Protein AF-A0A959QA22-F1 (afdb_monomer)

Solvent-accessible surface area (backbone atoms only — not comparable to full-atom values): 6006 Å² total; per-residue (Å²): 112,69,69,60,54,54,51,53,52,58,58,58,58,68,68,74,70,73,72,79,78,78,80,74,52,96,43,57,72,69,68,46,78,45,83,75,47,66,74,63,96,76,81,56,84,97,76,60,83,85,50,77,42,70,48,73,47,65,23,77,33,76,62,50,39,90,52,87,92,45,67,62,45,73,51,72,50,92,91,48,97,63,55,53,73,36,68,35,70,52,108

Secondary structure (DSSP, 8-state):
-HHHHHHHHHHHHTTTT-PPP--S-SS-SS-EEEEEEES-SS--TTTS---EEEEEE-SSS-SS-S-TTS--EEE--TTSSS-EEE-----

Structure (mmCIF, N/CA/C/O backbone):
data_AF-A0A959QA22-F1
#
_entry.id   AF-A0A959QA22-F1
#
loop_
_atom_site.group_PDB
_atom_site.id
_atom_site.type_symbol
_atom_site.label_atom_id
_atom_site.label_alt_id
_atom_site.label_comp_id
_atom_site.label_asym_id
_atom_site.label_entity_id
_atom_site.label_seq_id
_atom_site.pdbx_PDB_ins_code
_atom_site.Cartn_x
_atom_site.Cartn_y
_atom_site.Cartn_z
_atom_site.occupancy
_atom_site.B_iso_or_equiv
_atom_site.auth_seq_id
_atom_site.auth_comp_id
_atom_site.auth_asym_id
_atom_site.auth_atom_id
_atom_site.pdbx_PDB_model_num
ATOM 1 N N . MET A 1 1 ? 50.187 6.161 -46.370 1.00 57.59 1 MET A N 1
ATOM 2 C CA . MET A 1 1 ? 49.945 5.112 -45.344 1.00 57.59 1 MET A CA 1
ATOM 3 C C . MET A 1 1 ? 49.654 5.691 -43.960 1.00 57.59 1 MET A C 1
ATOM 5 O O . MET A 1 1 ? 48.711 5.230 -43.336 1.00 57.59 1 MET A O 1
ATOM 9 N N . LYS A 1 2 ? 50.372 6.732 -43.507 1.00 57.22 2 LYS A N 1
ATOM 10 C CA . LYS A 1 2 ? 50.153 7.386 -42.200 1.00 57.22 2 LYS A CA 1
ATOM 11 C C . LYS A 1 2 ? 48.724 7.928 -41.997 1.00 57.22 2 LYS A C 1
ATOM 13 O O . LYS A 1 2 ? 48.131 7.669 -40.962 1.00 57.22 2 LYS A O 1
ATOM 18 N N . ASN A 1 3 ? 48.119 8.545 -43.019 1.00 58.38 3 ASN A N 1
ATOM 19 C CA . ASN A 1 3 ? 46.746 9.075 -42.926 1.00 58.38 3 ASN A CA 1
ATOM 20 C C . ASN A 1 3 ? 45.667 7.979 -42.835 1.00 58.38 3 ASN A C 1
ATOM 22 O O . ASN A 1 3 ? 44.631 8.209 -42.227 1.00 58.38 3 ASN A O 1
ATOM 26 N N . LYS A 1 4 ? 45.915 6.780 -43.392 1.00 62.16 4 LYS A N 1
ATOM 27 C CA . LYS A 1 4 ? 45.015 5.622 -43.232 1.00 62.16 4 LYS A CA 1
ATOM 28 C C . LYS A 1 4 ? 45.085 5.055 -41.810 1.00 62.16 4 LYS A C 1
ATOM 30 O O . LYS A 1 4 ? 44.063 4.651 -41.277 1.00 62.16 4 LYS A O 1
ATOM 35 N N . LEU A 1 5 ? 46.269 5.078 -41.192 1.00 63.47 5 LEU A N 1
ATOM 36 C CA . LEU A 1 5 ? 46.477 4.643 -39.807 1.00 63.47 5 LEU A CA 1
ATOM 37 C C . LEU A 1 5 ? 45.822 5.608 -38.801 1.00 63.47 5 LEU A C 1
ATOM 39 O O . LEU A 1 5 ? 45.232 5.171 -37.820 1.00 63.47 5 LEU A O 1
ATOM 43 N N . LEU A 1 6 ? 45.867 6.912 -39.096 1.00 62.78 6 LEU A N 1
ATOM 44 C CA . LEU A 1 6 ? 45.226 7.970 -38.305 1.00 62.78 6 LEU A CA 1
ATOM 45 C C . LEU A 1 6 ? 43.689 7.889 -38.374 1.00 62.78 6 LEU A C 1
ATOM 47 O O . LEU A 1 6 ? 43.018 8.035 -37.358 1.00 62.78 6 LEU A O 1
ATOM 51 N N . PHE A 1 7 ? 43.141 7.563 -39.549 1.00 67.81 7 PHE A N 1
ATOM 52 C CA . PHE A 1 7 ? 41.707 7.302 -39.725 1.00 67.81 7 PHE A CA 1
ATOM 53 C C . PHE A 1 7 ? 41.237 6.034 -38.996 1.00 67.81 7 PHE A C 1
ATOM 55 O O . PHE A 1 7 ? 40.156 6.024 -38.416 1.00 67.81 7 PHE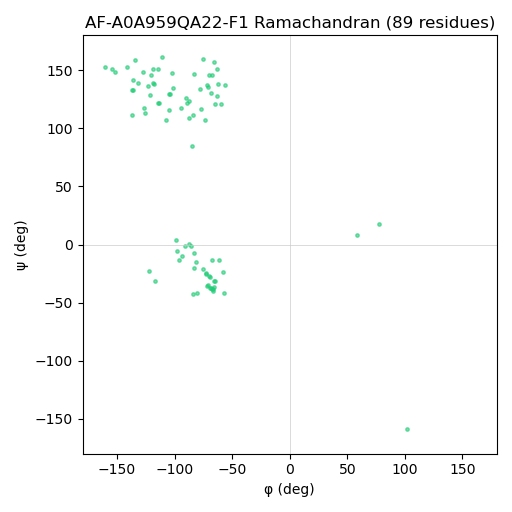 A O 1
ATOM 62 N N . LEU A 1 8 ? 42.054 4.975 -38.993 1.00 69.25 8 LEU A N 1
ATOM 63 C CA . LEU A 1 8 ? 41.727 3.721 -38.311 1.00 69.25 8 LEU A CA 1
ATOM 64 C C . LEU A 1 8 ? 41.725 3.884 -36.781 1.00 69.25 8 LEU A C 1
ATOM 66 O O . LEU A 1 8 ? 40.861 3.331 -36.106 1.00 69.25 8 LEU A O 1
ATOM 70 N N . GLY A 1 9 ? 42.645 4.694 -36.243 1.00 73.81 9 GLY A N 1
ATOM 71 C CA . GLY A 1 9 ? 42.667 5.051 -34.822 1.00 73.81 9 GLY A CA 1
ATOM 72 C C . GLY A 1 9 ? 41.464 5.898 -34.395 1.00 73.81 9 GLY A C 1
ATOM 73 O O . GLY A 1 9 ? 40.887 5.650 -33.341 1.00 73.81 9 GLY A O 1
ATOM 74 N N . ALA A 1 10 ? 41.035 6.847 -35.235 1.00 71.69 10 ALA A N 1
ATOM 75 C CA . ALA A 1 10 ? 39.849 7.662 -34.967 1.00 71.69 10 ALA A CA 1
ATOM 76 C C . ALA A 1 10 ? 38.549 6.834 -34.968 1.00 71.69 10 ALA A C 1
ATOM 78 O O . ALA A 1 10 ? 37.670 7.071 -34.145 1.00 71.69 10 ALA A O 1
ATOM 79 N N . LEU A 1 11 ? 38.445 5.825 -35.842 1.00 71.25 11 LEU A N 1
ATOM 80 C CA . LEU A 1 11 ? 37.287 4.927 -35.888 1.00 71.25 11 LEU A CA 1
ATOM 81 C C . LEU A 1 11 ? 37.229 3.980 -34.674 1.00 71.25 11 LEU A C 1
ATOM 83 O O . LEU A 1 11 ? 36.147 3.706 -34.164 1.00 71.25 11 LEU A O 1
ATOM 87 N N . ALA A 1 12 ? 38.384 3.529 -34.172 1.00 69.44 12 ALA A N 1
ATOM 88 C CA . ALA A 1 12 ? 38.467 2.695 -32.970 1.00 69.44 12 ALA A CA 1
ATOM 89 C C . ALA A 1 12 ? 38.131 3.461 -31.675 1.00 69.44 12 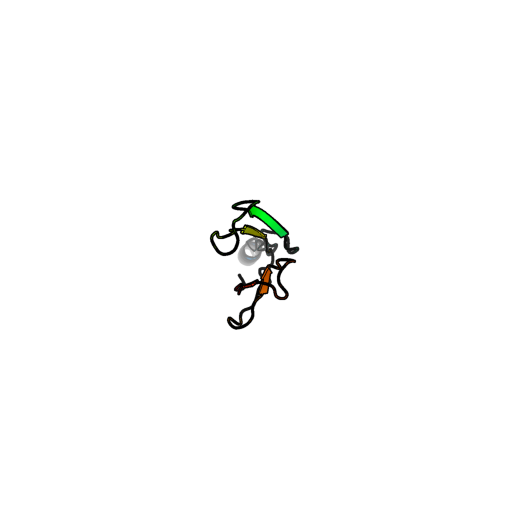ALA A C 1
ATOM 91 O O . ALA A 1 12 ? 37.645 2.865 -30.718 1.00 69.44 12 ALA A O 1
ATOM 92 N N . ALA A 1 13 ? 38.338 4.780 -31.639 1.00 69.75 13 ALA A N 1
ATOM 93 C CA . ALA A 1 13 ? 37.988 5.606 -30.482 1.00 69.75 13 ALA A CA 1
ATOM 94 C C . ALA A 1 13 ? 36.467 5.809 -30.317 1.00 69.75 13 ALA A C 1
ATOM 96 O O . ALA A 1 13 ? 36.000 6.021 -29.202 1.00 69.75 13 ALA A O 1
ATOM 97 N N . LEU A 1 14 ? 35.683 5.698 -31.398 1.00 68.12 14 LEU A N 1
ATOM 98 C CA . LEU A 1 14 ? 34.224 5.891 -31.369 1.00 68.12 14 LEU A CA 1
ATOM 99 C C . LEU A 1 14 ? 33.455 4.715 -30.741 1.00 68.12 14 LEU A C 1
ATOM 101 O O . LEU A 1 14 ? 32.333 4.899 -30.285 1.00 68.12 14 LEU A O 1
ATOM 105 N N . ILE A 1 15 ? 34.052 3.522 -30.683 1.00 67.38 15 ILE A N 1
ATOM 106 C CA . ILE A 1 15 ? 33.444 2.317 -30.087 1.00 67.38 15 ILE A CA 1
ATOM 107 C C . ILE A 1 15 ? 33.814 2.111 -28.610 1.00 67.38 15 ILE A C 1
ATOM 109 O O . ILE A 1 15 ? 33.211 1.274 -27.947 1.00 67.38 15 ILE A O 1
ATOM 113 N N . ALA A 1 16 ? 34.765 2.884 -28.073 1.00 68.31 16 ALA A N 1
ATOM 114 C CA . ALA A 1 16 ? 35.200 2.781 -26.676 1.00 68.31 16 ALA A CA 1
ATOM 115 C C . ALA A 1 16 ? 34.305 3.551 -25.681 1.00 68.31 16 ALA A C 1
ATOM 117 O O . ALA A 1 16 ? 34.508 3.441 -24.478 1.00 68.31 16 ALA A O 1
ATOM 118 N N . GLY A 1 17 ? 33.337 4.336 -26.171 1.00 68.50 17 GLY A N 1
ATOM 119 C CA . GLY A 1 17 ? 32.442 5.160 -25.346 1.00 68.50 17 GLY A CA 1
ATOM 120 C C . GLY A 1 17 ? 31.063 4.555 -25.068 1.00 68.50 17 GLY A C 1
ATOM 121 O O . GLY A 1 17 ? 30.226 5.229 -24.479 1.00 68.50 17 GLY A O 1
ATOM 122 N N . CYS A 1 18 ? 30.787 3.325 -25.513 1.00 73.06 18 CYS A N 1
ATOM 123 C CA . CYS A 1 18 ? 29.507 2.671 -25.247 1.00 73.06 18 CYS A CA 1
ATOM 124 C C . CYS A 1 18 ? 29.566 1.984 -23.877 1.00 73.06 18 CYS A C 1
ATOM 126 O O . CYS A 1 18 ? 29.912 0.807 -23.765 1.00 73.06 18 CYS A O 1
ATOM 128 N N . GLU A 1 19 ? 29.291 2.749 -22.824 1.00 70.88 19 GLU A N 1
ATOM 129 C CA . GLU A 1 19 ? 28.988 2.190 -21.510 1.00 70.88 19 GLU A CA 1
ATOM 130 C C . GLU A 1 19 ? 27.629 1.487 -21.600 1.00 70.88 19 GLU A C 1
ATOM 132 O O . GLU A 1 19 ? 26.673 2.038 -22.153 1.00 70.88 19 GLU A O 1
ATOM 137 N N . LYS A 1 20 ? 27.546 0.235 -21.133 1.00 72.19 20 LYS A N 1
ATOM 138 C CA . LYS A 1 20 ? 26.257 -0.457 -21.080 1.00 72.19 20 LYS A CA 1
ATOM 139 C C . LYS A 1 20 ? 25.385 0.293 -20.084 1.00 72.19 20 LYS A C 1
ATOM 141 O O . LYS A 1 20 ? 25.764 0.409 -18.922 1.00 72.19 20 LYS A O 1
ATOM 146 N N . ILE A 1 21 ? 24.239 0.784 -20.543 1.00 72.88 21 ILE A N 1
ATOM 147 C CA . ILE A 1 21 ? 23.193 1.251 -19.639 1.00 72.88 21 ILE A CA 1
ATOM 148 C C . ILE A 1 21 ? 22.828 0.042 -18.784 1.00 72.88 21 ILE A C 1
ATOM 150 O O . ILE A 1 21 ? 22.521 -1.024 -19.319 1.00 72.88 21 ILE A O 1
ATOM 154 N N . ASN A 1 22 ? 22.984 0.176 -17.471 1.00 72.69 22 ASN A N 1
ATOM 155 C CA . ASN A 1 22 ? 22.556 -0.864 -16.561 1.00 72.69 22 ASN A CA 1
ATOM 156 C C . ASN A 1 22 ? 21.025 -0.814 -16.515 1.00 72.69 22 ASN A C 1
ATOM 158 O O . ASN A 1 22 ? 20.468 0.159 -16.014 1.00 72.69 22 ASN A O 1
ATOM 162 N N . GLU A 1 23 ? 20.378 -1.799 -17.137 1.00 73.62 23 GLU A N 1
ATOM 163 C CA . GLU A 1 23 ? 18.915 -1.934 -17.168 1.00 73.62 23 GLU A CA 1
ATOM 164 C C . GLU A 1 23 ? 18.386 -2.680 -15.940 1.00 73.62 23 GLU A C 1
ATOM 166 O O . GLU A 1 23 ? 17.176 -2.843 -15.804 1.00 73.62 23 GLU A O 1
ATOM 171 N N . ASP A 1 24 ? 19.273 -3.125 -15.043 1.00 80.19 24 ASP A N 1
ATOM 172 C CA . ASP A 1 24 ? 18.846 -3.779 -13.816 1.00 80.19 24 ASP A CA 1
ATOM 173 C C . ASP A 1 24 ? 18.041 -2.782 -12.960 1.00 80.19 24 ASP A C 1
ATOM 175 O O . ASP A 1 24 ? 18.513 -1.663 -12.702 1.00 80.19 24 ASP A O 1
ATOM 179 N N . PRO A 1 25 ? 16.831 -3.159 -12.513 1.00 79.31 25 PRO A N 1
ATOM 180 C CA . PRO A 1 25 ? 16.005 -2.289 -11.694 1.00 79.31 25 PRO A CA 1
ATOM 181 C C . PRO A 1 25 ? 16.679 -1.971 -10.354 1.00 79.31 25 PRO A C 1
ATOM 183 O O . PRO A 1 25 ? 17.459 -2.754 -9.809 1.00 79.31 25 PRO A O 1
ATOM 186 N N . VAL A 1 26 ? 16.373 -0.789 -9.805 1.00 82.94 26 VAL A N 1
ATOM 187 C CA . VAL A 1 26 ? 16.922 -0.329 -8.513 1.00 82.94 26 VAL A CA 1
ATOM 188 C C . VAL A 1 26 ? 16.451 -1.222 -7.358 1.00 82.94 26 VAL A C 1
ATOM 190 O O . VAL A 1 26 ? 17.181 -1.405 -6.382 1.00 82.94 26 VAL A O 1
ATOM 193 N N . PHE A 1 27 ? 15.244 -1.776 -7.478 1.00 84.75 27 PHE A N 1
ATOM 194 C CA . PHE A 1 27 ? 14.654 -2.727 -6.539 1.00 84.75 27 PHE A CA 1
ATOM 195 C C . PHE A 1 27 ? 14.548 -4.119 -7.172 1.00 84.75 27 PHE A C 1
ATOM 197 O O . PHE A 1 27 ? 14.615 -4.266 -8.390 1.00 84.75 27 PHE A O 1
ATOM 204 N N . ASP A 1 28 ? 14.392 -5.149 -6.338 1.00 89.06 28 ASP A N 1
ATOM 205 C CA . ASP A 1 28 ? 14.158 -6.516 -6.812 1.00 89.06 28 ASP A CA 1
ATOM 206 C C . ASP A 1 28 ? 12.837 -6.578 -7.598 1.00 89.06 28 ASP A C 1
ATOM 208 O O . ASP A 1 28 ? 11.829 -6.011 -7.181 1.00 89.06 28 ASP A O 1
ATOM 212 N N . THR A 1 29 ? 12.842 -7.296 -8.721 1.00 90.6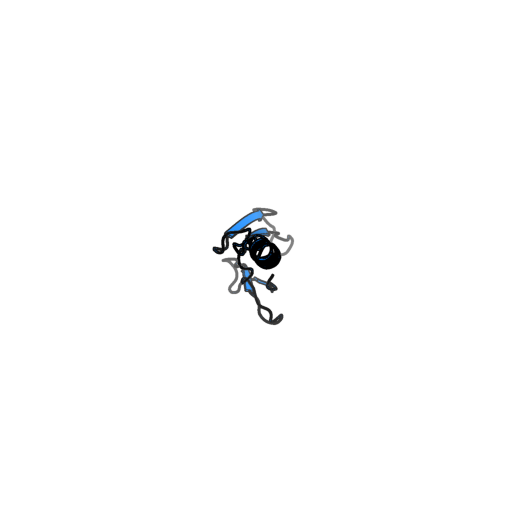2 29 THR A N 1
ATOM 213 C CA . THR A 1 29 ? 11.636 -7.643 -9.496 1.00 90.62 29 THR A CA 1
ATOM 214 C C . THR A 1 29 ? 10.601 -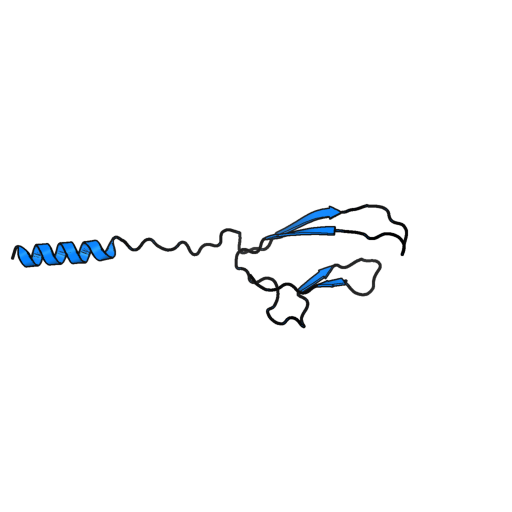8.409 -8.672 1.00 90.62 29 THR A C 1
ATOM 216 O O . THR A 1 29 ? 9.419 -8.415 -8.985 1.00 90.62 29 THR A O 1
ATOM 219 N N . LYS A 1 30 ? 11.019 -9.088 -7.598 1.00 92.31 30 LYS A N 1
ATOM 220 C CA . LYS A 1 30 ? 10.086 -9.694 -6.657 1.00 92.31 30 LYS A CA 1
ATOM 221 C C . LYS A 1 30 ? 9.501 -8.604 -5.747 1.00 92.31 30 LYS A C 1
ATOM 223 O O . LYS A 1 30 ? 10.242 -8.074 -4.914 1.00 92.31 30 LYS A O 1
ATOM 228 N N . PRO A 1 31 ? 8.180 -8.351 -5.789 1.00 91.19 31 PRO A N 1
ATOM 229 C CA . PRO A 1 31 ? 7.587 -7.307 -4.974 1.00 91.19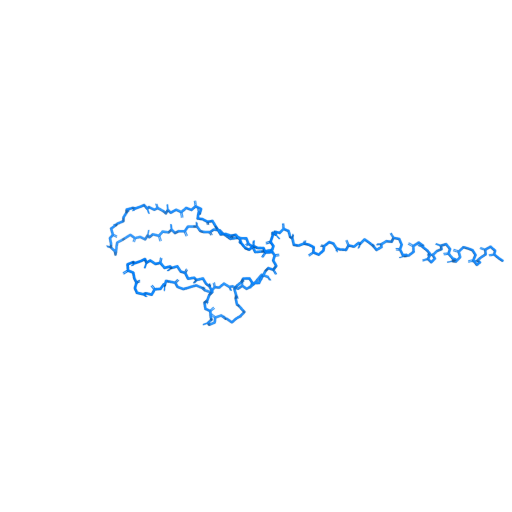 31 PRO A CA 1
ATOM 230 C C . PRO A 1 31 ? 7.647 -7.648 -3.483 1.00 91.19 31 PRO A C 1
ATOM 232 O O . PRO A 1 31 ? 7.526 -8.810 -3.069 1.00 91.19 31 PRO A O 1
ATOM 235 N N . LEU A 1 32 ? 7.810 -6.608 -2.670 1.00 93.94 32 LEU A N 1
ATOM 236 C CA . LEU A 1 32 ? 7.793 -6.681 -1.209 1.00 93.94 32 LEU A CA 1
ATOM 237 C C . LEU A 1 32 ? 6.673 -5.800 -0.668 1.00 93.94 32 LEU A C 1
ATOM 239 O O . LEU A 1 32 ? 6.386 -4.750 -1.233 1.00 93.94 32 LEU A O 1
ATOM 243 N N . ILE A 1 33 ? 6.060 -6.220 0.436 1.00 93.88 33 ILE A N 1
ATOM 244 C CA . ILE A 1 33 ? 5.001 -5.481 1.123 1.00 93.88 33 ILE A CA 1
ATOM 245 C C . ILE A 1 33 ? 5.251 -5.518 2.626 1.00 93.88 33 ILE A C 1
ATOM 247 O O . ILE A 1 33 ? 5.507 -6.582 3.187 1.00 93.88 33 ILE A O 1
ATOM 251 N N . ASP A 1 34 ? 5.143 -4.358 3.267 1.00 96.12 34 ASP A N 1
ATOM 252 C CA . ASP A 1 34 ? 5.374 -4.183 4.696 1.00 96.12 34 ASP A CA 1
ATOM 253 C C . ASP A 1 34 ? 4.236 -3.388 5.336 1.00 96.12 34 ASP A C 1
ATOM 255 O O . ASP A 1 34 ? 3.773 -2.373 4.808 1.00 96.12 34 ASP A O 1
ATOM 259 N N . LEU A 1 35 ? 3.819 -3.823 6.525 1.00 94.75 35 LEU A N 1
ATOM 260 C CA . LEU A 1 35 ? 2.931 -3.054 7.387 1.00 94.75 35 LEU A CA 1
ATOM 261 C C . LEU A 1 35 ? 3.773 -2.123 8.262 1.00 94.75 35 LEU A C 1
ATOM 263 O O . LEU A 1 35 ? 4.453 -2.564 9.187 1.00 94.75 35 LEU A O 1
ATOM 267 N N . ILE A 1 36 ? 3.703 -0.828 7.976 1.00 97.94 36 ILE A N 1
ATOM 268 C CA . ILE A 1 36 ? 4.498 0.198 8.654 1.00 97.94 36 ILE A CA 1
ATOM 269 C C . ILE A 1 36 ? 3.837 0.642 9.956 1.00 97.94 36 ILE A C 1
ATOM 271 O O . ILE A 1 36 ? 4.518 0.826 10.965 1.00 97.94 36 ILE A O 1
ATOM 275 N N . ALA A 1 37 ? 2.518 0.839 9.943 1.00 97.25 37 ALA A N 1
ATOM 276 C CA . ALA A 1 37 ? 1.793 1.301 11.119 1.00 97.25 37 ALA A CA 1
ATOM 277 C C . ALA A 1 37 ? 0.323 0.880 11.109 1.00 97.25 37 ALA A C 1
ATOM 279 O O . ALA A 1 37 ? -0.311 0.778 10.060 1.00 97.25 37 ALA A O 1
ATOM 280 N N . ILE A 1 38 ? -0.212 0.721 12.316 1.00 95.31 38 ILE A N 1
ATOM 281 C CA . ILE A 1 38 ? -1.639 0.625 12.609 1.00 95.31 38 ILE A CA 1
ATOM 282 C C . ILE A 1 38 ? -1.950 1.761 13.587 1.00 95.31 38 ILE A C 1
ATOM 284 O O . ILE A 1 38 ? -1.252 1.901 14.592 1.00 95.31 38 ILE A O 1
ATOM 288 N N . SER A 1 39 ? -2.964 2.582 13.310 1.00 96.44 39 SER A N 1
ATOM 289 C CA . SER A 1 39 ? -3.288 3.734 14.165 1.00 96.44 39 SER A CA 1
ATOM 290 C C . SER A 1 39 ? -3.769 3.355 15.570 1.00 96.44 39 SER A C 1
ATOM 292 O O . SER A 1 39 ? -3.535 4.116 16.505 1.00 96.44 39 SER A O 1
ATOM 294 N N . ALA A 1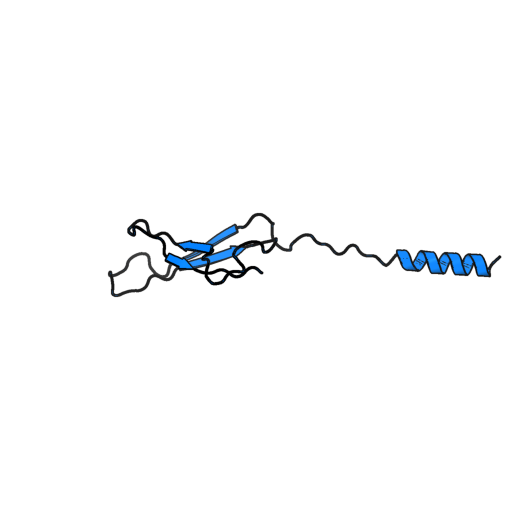 40 ? -4.444 2.211 15.722 1.00 94.75 40 ALA A N 1
ATOM 295 C CA . ALA A 1 40 ? -4.924 1.672 16.995 1.00 94.75 40 ALA A CA 1
ATOM 296 C C . ALA A 1 40 ? -5.206 0.162 16.885 1.00 94.75 40 ALA A C 1
ATOM 298 O O . ALA A 1 40 ? -5.547 -0.326 15.809 1.00 94.75 40 ALA A O 1
ATOM 299 N N . ASP A 1 41 ? -5.101 -0.572 17.995 1.00 91.75 41 ASP A N 1
ATOM 300 C CA . ASP A 1 41 ? -5.446 -2.003 18.084 1.00 91.75 41 ASP A CA 1
ATOM 301 C C . ASP A 1 41 ? -6.867 -2.258 18.624 1.00 91.75 41 ASP A C 1
ATOM 303 O O . ASP A 1 41 ? -7.397 -3.364 18.512 1.00 91.75 41 ASP A O 1
ATOM 307 N N . THR A 1 42 ? -7.488 -1.222 19.185 1.00 91.56 42 THR A N 1
ATOM 308 C CA . THR A 1 42 ? -8.804 -1.246 19.818 1.00 91.56 42 THR A CA 1
ATOM 309 C C . THR A 1 42 ? -9.569 -0.006 19.382 1.00 91.56 42 THR A C 1
ATOM 311 O O . THR A 1 42 ? -9.018 1.093 19.410 1.00 91.56 42 THR A O 1
ATOM 314 N N . LEU A 1 43 ? -10.823 -0.185 18.968 1.00 91.38 43 LEU A N 1
ATOM 315 C CA . LEU A 1 43 ? -11.652 0.868 18.383 1.00 91.38 43 LEU A CA 1
ATOM 316 C C . LEU A 1 43 ? -13.102 0.751 18.851 1.00 91.38 43 LEU A C 1
ATOM 318 O O . LEU A 1 43 ? -13.595 -0.355 19.106 1.00 91.38 43 LEU A O 1
ATOM 322 N N . VAL A 1 44 ? -13.806 1.878 18.876 1.00 93.19 44 VAL A N 1
ATOM 323 C CA . VAL A 1 44 ? -15.265 1.930 19.002 1.00 93.19 44 VAL A CA 1
ATOM 324 C C . VAL A 1 44 ? -15.909 1.885 17.615 1.00 93.19 44 VAL A C 1
ATOM 326 O O . VAL A 1 44 ? -15.668 2.739 16.758 1.0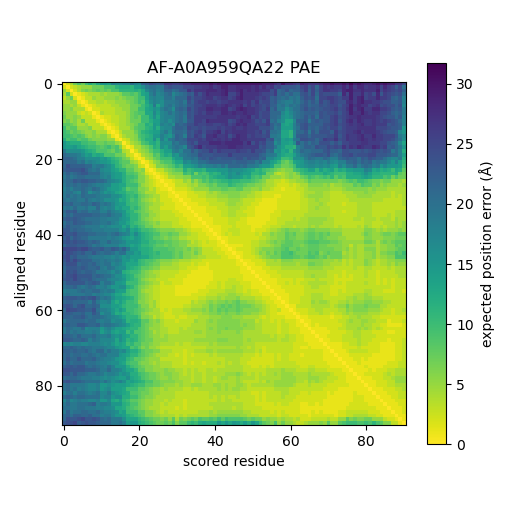0 93.19 44 VAL A O 1
ATOM 329 N N . GLU A 1 45 ? -16.756 0.878 17.400 1.00 87.31 45 GLU A N 1
ATOM 330 C CA . GLU A 1 45 ? -17.439 0.638 16.126 1.00 87.31 45 GLU A CA 1
ATOM 331 C C . GLU A 1 45 ? -18.245 1.865 15.662 1.00 87.31 45 GLU A C 1
ATOM 333 O O . GLU A 1 45 ? -18.931 2.512 16.456 1.00 87.31 45 GLU A O 1
ATOM 338 N N . PHE A 1 46 ? -18.158 2.180 14.366 1.00 87.38 46 PHE A N 1
ATOM 339 C CA . PHE A 1 46 ? -18.848 3.295 13.697 1.00 87.38 46 PHE A CA 1
ATOM 340 C C . PHE A 1 46 ? -18.556 4.704 14.243 1.00 87.38 46 PHE A C 1
ATOM 342 O O . PHE A 1 46 ? -19.210 5.662 13.828 1.00 87.38 46 PHE A O 1
ATOM 349 N N . GLN A 1 47 ? -17.597 4.853 15.157 1.00 94.94 47 GLN A N 1
ATOM 350 C CA . GLN A 1 47 ? -17.223 6.145 15.743 1.00 94.94 47 GLN A CA 1
ATOM 351 C C . GLN A 1 47 ? -15.782 6.531 15.420 1.00 94.94 47 GLN A C 1
ATOM 353 O O . GLN A 1 47 ? -15.481 7.716 15.285 1.00 94.94 47 GLN A O 1
ATOM 358 N N . GLU A 1 48 ? -14.904 5.541 15.284 1.00 93.75 48 GLU A N 1
ATOM 359 C CA . GLU A 1 48 ? -13.476 5.745 15.073 1.00 93.75 48 GLU A CA 1
ATOM 360 C C . GLU A 1 48 ? -13.019 5.153 13.739 1.00 93.75 48 GLU A C 1
ATOM 362 O O . GLU A 1 48 ? -13.574 4.171 13.246 1.00 93.75 48 GLU A O 1
ATOM 367 N N . ASN A 1 49 ? -11.975 5.755 13.168 1.00 91.50 49 ASN A N 1
ATOM 368 C CA . ASN A 1 49 ? -11.358 5.292 11.931 1.00 91.50 49 ASN A CA 1
ATOM 369 C C . ASN A 1 49 ? -10.070 4.524 12.242 1.00 91.50 49 ASN A C 1
ATOM 371 O O . ASN A 1 49 ? -9.222 5.002 12.999 1.00 91.50 49 ASN A O 1
ATOM 375 N N . LEU A 1 50 ? -9.897 3.373 11.595 1.00 91.00 50 LEU A N 1
ATOM 376 C CA . LEU A 1 50 ? -8.630 2.651 11.555 1.00 91.00 50 LEU A CA 1
ATOM 377 C C . LEU A 1 50 ? -7.820 3.124 10.349 1.00 91.00 50 LEU A C 1
ATOM 379 O O . LEU A 1 50 ? -8.308 3.078 9.223 1.00 91.00 50 LEU A O 1
ATOM 383 N N . VAL A 1 51 ? -6.581 3.553 10.574 1.00 93.69 51 VAL A N 1
ATOM 384 C CA . VAL A 1 51 ? -5.644 3.902 9.503 1.00 93.69 51 VAL A CA 1
ATOM 385 C C . VAL A 1 51 ? -4.501 2.897 9.513 1.00 93.69 51 VAL A C 1
ATOM 387 O O . VAL A 1 51 ? -3.807 2.743 10.521 1.00 93.69 51 VAL A O 1
ATOM 390 N N . LEU A 1 52 ? -4.314 2.219 8.382 1.00 93.25 52 LEU A N 1
ATOM 391 C CA . LEU A 1 52 ? -3.190 1.325 8.125 1.00 93.25 52 LEU A CA 1
ATOM 392 C C . LEU A 1 52 ? -2.215 2.022 7.178 1.00 93.25 52 LEU A C 1
ATOM 394 O O . LEU A 1 52 ? -2.618 2.509 6.122 1.00 93.25 52 LEU A O 1
ATOM 398 N N . THR A 1 53 ? -0.936 2.044 7.538 1.00 95.81 53 THR A N 1
ATOM 399 C CA . THR A 1 53 ? 0.131 2.514 6.649 1.00 95.81 53 THR A CA 1
ATOM 400 C C . THR A 1 53 ? 0.885 1.304 6.133 1.00 95.81 53 THR A C 1
ATOM 402 O O . THR A 1 53 ? 1.521 0.592 6.910 1.00 95.81 53 THR A O 1
ATOM 405 N N . ILE A 1 54 ? 0.822 1.084 4.825 1.00 93.88 54 ILE A N 1
ATOM 406 C CA . ILE A 1 54 ? 1.474 -0.024 4.129 1.00 93.88 54 ILE A CA 1
ATOM 407 C C . ILE A 1 54 ? 2.475 0.572 3.143 1.00 93.88 54 ILE A C 1
ATOM 409 O O . ILE A 1 54 ? 2.172 1.566 2.481 1.00 93.88 54 ILE A O 1
ATOM 413 N N . SER A 1 55 ? 3.659 -0.024 3.041 1.00 94.38 55 SER A N 1
ATOM 414 C CA . SER A 1 55 ? 4.609 0.269 1.967 1.00 94.38 55 SER A CA 1
ATOM 415 C C . SER A 1 55 ? 4.800 -0.953 1.087 1.00 94.38 55 SER A C 1
ATOM 417 O O . SER A 1 55 ? 4.724 -2.081 1.571 1.00 94.38 55 SER A O 1
ATOM 419 N N . TYR A 1 56 ? 5.106 -0.724 -0.183 1.00 92.50 56 TYR A N 1
ATOM 420 C CA . TYR A 1 56 ? 5.488 -1.775 -1.111 1.00 92.50 56 TYR A CA 1
ATOM 421 C C . TYR A 1 56 ? 6.722 -1.361 -1.919 1.00 92.50 56 TYR A C 1
ATOM 423 O O . TYR A 1 56 ? 7.041 -0.173 -2.009 1.00 92.50 56 TYR A O 1
ATOM 431 N N . GLN A 1 57 ? 7.423 -2.347 -2.469 1.00 92.69 57 GLN A N 1
ATOM 432 C CA . GLN A 1 57 ? 8.498 -2.162 -3.443 1.00 92.69 57 GLN A CA 1
ATOM 433 C C . GLN A 1 57 ? 8.146 -2.946 -4.700 1.00 92.69 57 GLN A C 1
ATOM 435 O O . GLN A 1 57 ? 7.695 -4.087 -4.598 1.00 92.69 57 GLN A O 1
ATOM 440 N N . ASP A 1 58 ? 8.366 -2.315 -5.847 1.00 91.38 58 ASP A N 1
ATOM 441 C CA . ASP A 1 58 ? 8.093 -2.842 -7.177 1.00 91.38 58 ASP A CA 1
ATOM 442 C C . ASP A 1 58 ? 9.285 -2.497 -8.080 1.00 91.38 58 ASP A C 1
ATOM 444 O O . ASP A 1 58 ? 9.585 -1.319 -8.294 1.00 91.38 58 ASP A O 1
ATOM 448 N N . GLY A 1 59 ? 10.044 -3.514 -8.485 1.00 90.31 59 GLY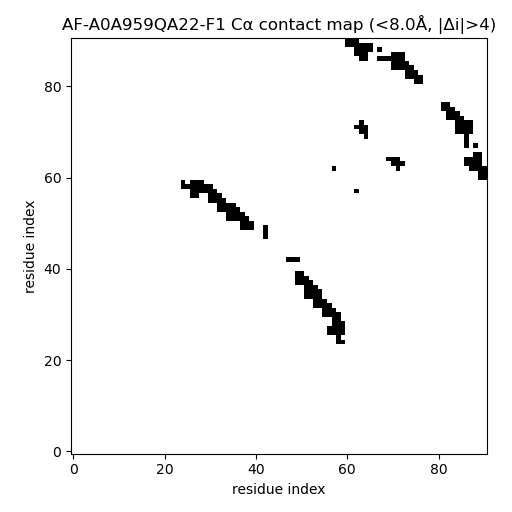 A N 1
ATOM 449 C CA . GLY A 1 59 ? 11.295 -3.334 -9.217 1.00 90.31 59 GLY A CA 1
ATOM 450 C C . GLY A 1 59 ? 11.094 -3.080 -10.703 1.00 90.31 59 GLY A C 1
ATOM 451 O O . GLY A 1 59 ? 11.781 -2.226 -11.264 1.00 90.31 59 GLY A O 1
ATOM 452 N N . ASP A 1 60 ? 10.172 -3.799 -11.335 1.00 90.00 60 ASP A N 1
ATOM 453 C CA . ASP A 1 60 ? 9.863 -3.684 -12.762 1.00 90.00 60 ASP A CA 1
ATOM 454 C C . ASP A 1 60 ? 8.639 -2.802 -13.052 1.00 90.00 60 ASP A C 1
ATOM 456 O O . ASP A 1 60 ? 8.411 -2.466 -14.217 1.00 90.00 60 ASP A O 1
ATOM 460 N N . GLY A 1 61 ? 7.934 -2.337 -12.016 1.00 89.19 61 GLY A N 1
ATOM 461 C CA . GLY A 1 61 ? 6.872 -1.335 -12.137 1.00 89.19 61 GLY A CA 1
ATOM 462 C C . GLY A 1 61 ? 5.561 -1.911 -12.667 1.00 89.19 61 GLY A C 1
ATOM 463 O O . GLY A 1 61 ? 4.726 -1.160 -13.179 1.00 89.19 61 GLY A O 1
ATOM 464 N N . ASP A 1 62 ? 5.403 -3.235 -12.618 1.00 90.50 62 ASP A N 1
ATOM 465 C CA . ASP A 1 62 ? 4.276 -3.937 -13.223 1.00 90.50 62 ASP A CA 1
ATOM 466 C C . ASP A 1 62 ? 3.078 -4.119 -12.274 1.00 90.50 62 ASP A C 1
ATOM 468 O O . ASP A 1 62 ? 2.025 -4.614 -12.698 1.00 90.50 62 ASP A O 1
ATOM 472 N N . LEU A 1 63 ? 3.185 -3.664 -11.017 1.00 92.06 63 LEU A N 1
ATOM 473 C CA . LEU A 1 63 ? 2.060 -3.674 -10.093 1.00 92.06 63 LEU A CA 1
ATOM 474 C C . LEU A 1 63 ? 1.007 -2.633 -10.482 1.00 92.06 63 LEU A C 1
ATOM 476 O O . LEU A 1 63 ? 1.285 -1.458 -10.715 1.00 92.06 63 LEU A O 1
ATOM 480 N N . GLY A 1 64 ? -0.253 -3.060 -10.432 1.00 93.31 64 GLY A N 1
ATOM 481 C CA . GLY A 1 64 ? -1.399 -2.200 -10.696 1.00 93.31 64 GLY A CA 1
ATOM 482 C C . GLY A 1 64 ? -1.995 -2.402 -12.084 1.00 93.31 64 GLY A C 1
ATOM 483 O O . GLY A 1 64 ? -1.864 -3.457 -12.705 1.00 93.31 64 GLY A O 1
ATOM 484 N N . THR A 1 65 ? -2.718 -1.393 -12.559 1.00 94.62 65 THR A N 1
ATOM 485 C CA . THR A 1 65 ? -3.412 -1.426 -13.852 1.00 94.62 65 THR A CA 1
ATOM 486 C C . THR A 1 65 ? -3.542 -0.025 -14.430 1.00 94.62 65 THR A C 1
ATOM 488 O O . THR A 1 65 ? -3.652 0.953 -13.699 1.00 94.62 65 THR A O 1
ATOM 491 N N . SER A 1 66 ? -3.524 0.088 -15.758 1.00 94.31 66 SER A N 1
ATOM 492 C CA . SER A 1 66 ? -3.730 1.363 -16.455 1.00 94.31 66 SER A CA 1
ATOM 493 C C . SER A 1 66 ? -5.205 1.743 -16.602 1.00 94.31 66 SER A C 1
ATOM 495 O O . SER A 1 66 ? -5.505 2.894 -16.921 1.00 94.31 66 SER A O 1
ATOM 497 N N . ASP A 1 67 ? -6.117 0.791 -16.388 1.00 96.19 67 ASP A N 1
ATOM 498 C CA . ASP A 1 67 ? -7.559 1.026 -16.415 1.00 96.19 67 ASP A CA 1
ATOM 499 C C . ASP A 1 67 ? -8.033 1.547 -15.043 1.00 96.19 67 ASP A C 1
ATOM 501 O O . ASP A 1 67 ? -8.008 0.787 -14.072 1.00 96.19 67 ASP A O 1
ATOM 505 N N . PRO A 1 68 ? -8.473 2.816 -14.930 1.00 95.06 68 PRO A N 1
ATOM 506 C CA . PRO A 1 68 ? -8.895 3.400 -13.658 1.00 95.06 68 PRO A CA 1
ATOM 507 C C . PRO A 1 68 ? -10.184 2.790 -13.090 1.00 95.06 68 PRO A C 1
ATOM 509 O O . PRO A 1 68 ? -10.486 3.027 -11.920 1.00 95.06 68 PRO A O 1
ATOM 512 N N . ASP A 1 69 ? -10.934 2.020 -13.885 1.00 96.75 69 ASP A N 1
ATOM 513 C CA . ASP A 1 69 ? -12.149 1.333 -13.438 1.00 96.75 69 ASP A CA 1
ATOM 514 C C . ASP A 1 69 ? -11.849 -0.058 -12.838 1.00 96.75 69 ASP A C 1
ATOM 516 O O . ASP A 1 69 ? -12.764 -0.767 -12.405 1.00 96.75 69 ASP A O 1
ATOM 520 N N . VAL A 1 70 ? -10.572 -0.460 -12.787 1.00 96.69 70 VAL A N 1
ATOM 521 C CA . VAL A 1 70 ? -10.121 -1.746 -12.240 1.00 96.69 70 VAL A CA 1
ATOM 522 C C . VAL A 1 70 ? -9.275 -1.528 -10.983 1.00 96.69 70 VAL A C 1
ATOM 524 O O . VAL A 1 70 ? -8.230 -0.885 -11.010 1.00 96.69 70 VAL A O 1
ATOM 527 N N . ASN A 1 71 ? -9.691 -2.116 -9.860 1.00 97.06 71 ASN A N 1
ATOM 528 C CA . ASN A 1 71 ? -8.924 -2.068 -8.613 1.00 97.06 71 ASN A CA 1
ATOM 529 C C . ASN A 1 71 ? -7.830 -3.142 -8.579 1.00 97.06 71 ASN A C 1
ATOM 531 O O . ASN A 1 71 ? -8.001 -4.240 -9.105 1.00 97.06 71 ASN A O 1
ATOM 535 N N . SER A 1 72 ? -6.704 -2.824 -7.935 1.00 94.88 72 SER A N 1
ATOM 536 C CA . SER A 1 72 ? -5.537 -3.720 -7.829 1.00 94.88 72 SER A CA 1
ATOM 537 C C . SER A 1 72 ? -5.137 -4.025 -6.387 1.00 94.88 72 SER A C 1
ATOM 539 O O . SER A 1 72 ? -4.507 -5.046 -6.122 1.00 94.88 72 SER A O 1
ATOM 541 N N . ILE A 1 73 ? -5.508 -3.156 -5.445 1.00 93.62 73 ILE A N 1
ATOM 542 C CA . ILE A 1 73 ? -5.238 -3.334 -4.020 1.00 93.62 73 ILE A CA 1
ATOM 543 C C . ILE A 1 73 ? -6.530 -3.768 -3.341 1.00 93.62 73 ILE A C 1
ATOM 545 O O . ILE A 1 73 ? -7.560 -3.116 -3.491 1.00 93.62 73 ILE A O 1
ATOM 549 N N . PHE A 1 74 ? -6.445 -4.839 -2.556 1.00 94.75 74 PHE A N 1
ATOM 550 C CA . PHE A 1 74 ? -7.567 -5.408 -1.821 1.00 94.75 74 PHE A CA 1
ATOM 551 C C . PHE A 1 74 ? -7.179 -5.536 -0.349 1.00 94.75 74 PHE A C 1
ATOM 553 O O . PHE A 1 74 ? -6.242 -6.263 -0.010 1.00 94.75 74 PHE A O 1
ATOM 560 N N . VAL A 1 75 ? -7.893 -4.835 0.528 1.00 92.62 75 VAL A N 1
ATOM 561 C CA . VAL A 1 75 ? -7.704 -4.897 1.980 1.00 92.62 75 VAL A CA 1
ATOM 562 C C . VAL A 1 75 ? -8.878 -5.663 2.576 1.00 92.62 75 VAL A C 1
ATOM 564 O O . VAL A 1 75 ? -10.004 -5.176 2.615 1.00 92.62 75 VAL A O 1
ATOM 567 N N . GLN A 1 76 ? -8.622 -6.893 3.017 1.00 94.44 76 GLN A N 1
ATOM 568 C CA . GLN A 1 76 ? -9.653 -7.755 3.586 1.00 94.44 76 GLN A CA 1
ATOM 569 C C . GLN A 1 76 ? -9.683 -7.642 5.111 1.00 94.44 76 GLN A C 1
ATOM 571 O O . GLN A 1 76 ? -8.749 -8.061 5.797 1.00 94.44 76 GLN A O 1
ATOM 576 N N . ASP A 1 77 ? -10.809 -7.177 5.642 1.00 89.69 77 ASP A N 1
ATOM 577 C CA . ASP A 1 77 ? -11.172 -7.386 7.041 1.00 89.69 77 ASP A CA 1
ATOM 578 C C . ASP A 1 77 ? -11.927 -8.715 7.172 1.00 89.69 77 ASP A C 1
ATOM 580 O O . ASP A 1 77 ? -12.959 -8.915 6.537 1.00 89.69 77 ASP A O 1
ATOM 584 N N . ASN A 1 78 ? -11.447 -9.633 8.014 1.00 91.75 78 ASN A N 1
ATOM 585 C CA . ASN A 1 78 ? -12.068 -10.952 8.206 1.00 91.75 78 ASN A CA 1
ATOM 586 C C . ASN A 1 78 ? -13.514 -10.901 8.739 1.00 91.75 78 ASN A C 1
ATOM 588 O O . ASN A 1 78 ? -14.200 -11.923 8.735 1.00 91.75 78 ASN A O 1
ATOM 592 N N . ARG A 1 79 ? -13.973 -9.747 9.235 1.00 87.50 79 ARG A N 1
ATOM 593 C CA . ARG A 1 79 ? -15.351 -9.525 9.696 1.00 87.50 79 ARG A CA 1
ATOM 594 C C . ARG A 1 79 ? -16.308 -9.178 8.554 1.00 87.50 79 ARG A C 1
ATOM 596 O O . ARG A 1 79 ? -17.517 -9.297 8.735 1.00 87.50 79 ARG A O 1
ATOM 603 N N . LEU A 1 80 ? -15.785 -8.721 7.417 1.00 90.50 80 LEU A N 1
ATOM 604 C CA . LEU A 1 80 ? -16.565 -8.270 6.268 1.00 90.50 80 LEU A CA 1
ATOM 605 C C . LEU A 1 80 ? -16.593 -9.344 5.179 1.00 90.50 80 LEU A C 1
ATOM 607 O O . LEU A 1 80 ? -15.629 -10.076 4.978 1.00 90.50 80 LEU A O 1
ATOM 611 N N . GLU A 1 81 ? -17.699 -9.425 4.438 1.00 96.44 81 GLU A N 1
ATOM 612 C CA . GLU A 1 81 ? -17.824 -10.374 3.321 1.00 96.44 81 GLU A CA 1
ATOM 613 C C . GLU A 1 81 ? -16.989 -9.973 2.098 1.00 96.44 81 GLU A C 1
ATOM 615 O O . GLU A 1 81 ? -16.642 -10.826 1.282 1.00 96.44 81 GLU A O 1
ATOM 620 N N . LYS A 1 82 ? -16.698 -8.677 1.948 1.00 97.25 82 LYS A N 1
ATOM 621 C CA . LYS A 1 82 ? -15.975 -8.107 0.808 1.00 97.25 82 LYS A CA 1
ATOM 622 C C . LYS A 1 82 ? -14.797 -7.261 1.294 1.00 97.25 82 LYS A C 1
ATOM 624 O O . LYS A 1 82 ? -14.919 -6.663 2.365 1.00 97.25 82 LYS A O 1
ATOM 629 N N . PRO A 1 83 ? -13.698 -7.204 0.528 1.00 97.31 83 PRO A N 1
ATOM 630 C CA . PRO A 1 83 ? -12.579 -6.326 0.830 1.00 97.31 83 PRO A CA 1
ATOM 631 C C . PRO A 1 83 ? -12.905 -4.870 0.486 1.00 97.31 83 PRO A C 1
ATOM 633 O O . PRO A 1 83 ? -13.767 -4.593 -0.351 1.00 97.31 83 PRO A O 1
ATOM 636 N N . ASP A 1 84 ? -12.151 -3.957 1.088 1.00 93.94 84 ASP A N 1
ATOM 637 C CA . ASP A 1 84 ? -12.008 -2.601 0.573 1.00 93.94 84 ASP A CA 1
ATOM 638 C C . ASP A 1 84 ? -11.036 -2.624 -0.612 1.00 93.94 84 ASP A C 1
ATOM 640 O O . ASP A 1 84 ? -9.974 -3.252 -0.553 1.00 93.94 84 ASP A O 1
ATOM 644 N N . GLU A 1 85 ? -11.401 -1.956 -1.701 1.00 96.69 85 GLU A N 1
ATOM 645 C CA . GLU A 1 85 ? -10.674 -2.020 -2.967 1.00 96.69 85 GLU A CA 1
ATOM 646 C C . GLU A 1 85 ? -10.135 -0.646 -3.371 1.00 96.69 85 GLU A C 1
ATOM 648 O O . GLU A 1 85 ? -10.837 0.362 -3.255 1.00 96.69 85 GLU A O 1
ATOM 653 N N . TYR A 1 86 ? -8.901 -0.608 -3.880 1.00 94.94 86 TYR A N 1
ATOM 654 C CA . TYR A 1 86 ? -8.252 0.626 -4.320 1.00 94.94 86 TYR A CA 1
ATOM 655 C C . TYR A 1 86 ? -7.537 0.450 -5.667 1.00 94.94 86 TYR A C 1
ATOM 657 O O . TYR A 1 86 ? -6.900 -0.575 -5.943 1.00 94.94 86 TYR A O 1
ATOM 665 N N . TYR A 1 87 ? -7.616 1.489 -6.496 1.00 96.19 87 TYR A N 1
ATOM 666 C CA . TYR A 1 87 ? -6.862 1.614 -7.740 1.00 96.19 87 TYR A CA 1
ATOM 667 C C . TYR A 1 87 ? -5.380 1.889 -7.457 1.00 96.19 87 TYR A C 1
ATOM 669 O O . TYR A 1 87 ? -5.042 2.719 -6.608 1.00 96.19 87 TYR A O 1
ATOM 677 N N . LEU A 1 88 ? -4.507 1.216 -8.206 1.00 94.00 88 LEU A N 1
ATOM 678 C CA . LEU A 1 88 ? -3.068 1.452 -8.219 1.00 94.00 88 LEU A CA 1
ATOM 679 C C . LEU A 1 88 ? -2.635 1.691 -9.672 1.00 94.00 88 LEU A C 1
ATOM 681 O O . LEU A 1 88 ? -2.735 0.757 -10.471 1.00 94.00 88 LEU A O 1
ATOM 685 N N . PRO A 1 89 ? -2.186 2.905 -10.035 1.00 91.50 89 PRO A N 1
ATOM 686 C CA . PRO A 1 89 ? -1.592 3.133 -11.345 1.00 91.50 89 PRO A CA 1
ATOM 687 C C . PRO A 1 89 ? -0.218 2.444 -11.443 1.00 91.50 89 PRO A C 1
ATOM 689 O O . PRO A 1 89 ? 0.505 2.446 -10.444 1.00 91.50 89 PRO A O 1
ATOM 692 N N . PRO A 1 90 ? 0.170 1.926 -12.623 1.00 85.25 90 PRO A N 1
ATOM 693 C CA . PRO A 1 90 ? 1.528 1.447 -12.872 1.00 85.25 90 PRO A CA 1
ATOM 694 C C . PRO A 1 90 ? 2.537 2.605 -12.825 1.00 85.25 90 PRO A C 1
ATOM 696 O O . PRO A 1 90 ? 2.159 3.771 -13.014 1.00 85.25 90 PRO A O 1
ATOM 699 N N . LEU A 1 91 ? 3.806 2.272 -12.571 1.00 80.94 91 LEU A N 1
ATOM 700 C CA . LEU A 1 91 ? 4.917 3.225 -12.426 1.00 80.94 91 LEU A CA 1
ATOM 701 C C . LEU A 1 91 ? 5.643 3.534 -13.744 1.00 80.94 91 LEU A C 1
ATOM 703 O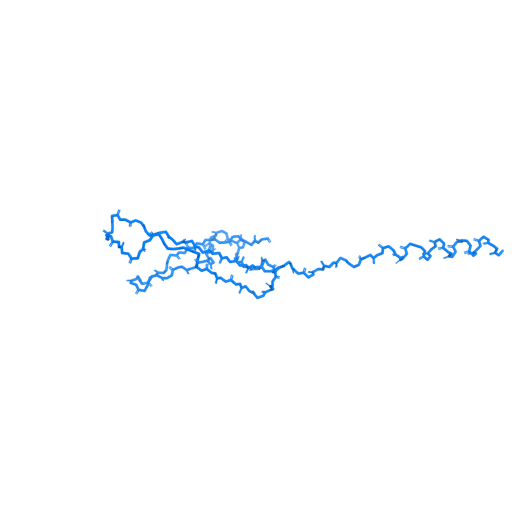 O . LEU A 1 91 ? 5.694 2.666 -14.641 1.00 80.94 91 LEU A O 1
#

Sequence (91 aa):
MKNKLLFLGALAALIAGCEKINEDPVFDTKPLIDLIAISADTLVEFQENLVLTISYQDGDGDLGTSDPDVNSIFVQDNRLEKPDEYYLPPL

Foldseek 3Di:
DVVVVVVVVVVVVVVVPDDPDPPFFPDDQDKDKDWPDWPDPDDDPPPDDIDTDMDMDHRPQPQFDPDQVDFRDFADDPVDPGTDTHGDHTD

Mean predicted aligned error: 10.02 Å

pLDDT: mean 86.2, std 11.49, range [57.22, 97.94]

Radius of gyration: 26.41 Å; Cα contacts (8 Å, |Δi|>4): 107; chains: 1; bounding box: 69×20×65 Å